Protein AF-A0A2Z7BWB3-F1 (afdb_monomer_lite)

Radius of gyration: 49.32 Å; chains: 1; bounding box: 74×52×159 Å

Secondary structure (DSSP, 8-state):
-----------------------------------------------------------------------HHHHHHHHHHHHHHHHHHHHHHHHHHHHHHHHHHHHHHHHHHHHHHHHHHHHHHHHHHHHHHHHHHHHHHHHHHHHHHHHHHHHHHHHHHHHHHHHT-

Foldseek 3Di:
DDDDDDDDDDDDDPPPPPDDDDDPPDDDDDPDDDDDDDDDDDDDDDDPPPPPPPPPPDDPPPVPCPPPPCDPVVVVVVVVVVVVVVVVVVVVVVVVVVVVVVVVVVVVVVVVVVVVVVVVVVVVVVVVVVVVVVVVVVVVVVVVVVVVVVVVVVVVVVVVVVVVVVVVD

pLDDT: mean 76.64, std 20.64, range [38.31, 98.56]

Structure (mmCIF, N/CA/C/O backbone):
data_AF-A0A2Z7BWB3-F1
#
_entry.id   AF-A0A2Z7BWB3-F1
#
loop_
_atom_site.group_PDB
_atom_site.id
_atom_site.type_symbol
_atom_site.label_atom_id
_atom_site.label_alt_id
_atom_site.label_comp_id
_atom_site.label_asym_id
_atom_site.label_entity_id
_atom_site.label_seq_id
_atom_site.pdbx_PDB_ins_code
_atom_site.Cartn_x
_atom_site.Cartn_y
_atom_site.Cartn_z
_atom_site.occupancy
_atom_site.B_iso_or_equiv
_atom_site.auth_seq_id
_atom_site.auth_comp_id
_atom_site.auth_asym_id
_atom_site.auth_atom_id
_atom_site.pdbx_PDB_model_num
ATOM 1 N N . MET A 1 1 ? 1.137 40.535 29.388 1.00 40.41 1 MET A N 1
ATOM 2 C CA . MET A 1 1 ? 1.664 39.548 28.413 1.00 40.41 1 MET A CA 1
ATOM 3 C C . MET A 1 1 ? 0.641 38.421 28.333 1.00 40.41 1 MET A C 1
ATOM 5 O O . MET A 1 1 ? 0.310 37.892 29.378 1.00 40.41 1 MET A O 1
ATOM 9 N N . LYS A 1 2 ? -0.154 38.379 27.249 1.00 46.06 2 LYS A N 1
ATOM 10 C CA . LYS A 1 2 ? -0.056 37.441 26.097 1.00 46.06 2 LYS A CA 1
ATOM 11 C C . LYS A 1 2 ? -0.409 35.995 26.508 1.00 46.06 2 LYS A C 1
ATOM 13 O O . LYS A 1 2 ? 0.205 35.494 27.429 1.00 46.06 2 LYS A O 1
ATOM 18 N N . THR A 1 3 ? -1.339 35.269 25.888 1.00 43.75 3 THR A N 1
ATOM 19 C CA . THR A 1 3 ? -2.071 35.445 24.617 1.00 43.75 3 THR A CA 1
ATOM 20 C C . THR A 1 3 ? -3.152 34.365 24.516 1.00 43.75 3 THR A C 1
ATOM 22 O O . THR A 1 3 ? -2.848 33.202 24.748 1.00 43.75 3 THR A O 1
ATOM 25 N N . ASN A 1 4 ? -4.340 34.729 24.035 1.00 44.75 4 ASN A N 1
ATOM 26 C CA . ASN A 1 4 ? -5.167 33.857 23.197 1.00 44.75 4 ASN A CA 1
ATOM 27 C C . ASN A 1 4 ? -5.056 34.381 21.762 1.00 44.75 4 ASN A C 1
ATOM 29 O O . ASN A 1 4 ? -5.012 35.599 21.595 1.00 44.75 4 ASN A O 1
ATOM 33 N N . ASN A 1 5 ? -4.976 33.487 20.770 1.00 55.84 5 ASN A N 1
ATOM 34 C CA . ASN A 1 5 ? -5.622 33.611 19.453 1.00 55.84 5 ASN A CA 1
ATOM 35 C C . ASN A 1 5 ? -5.251 32.417 18.560 1.00 55.84 5 ASN A C 1
ATOM 37 O O . ASN A 1 5 ? -4.138 32.303 18.051 1.00 55.84 5 ASN A O 1
ATOM 41 N N . ASN A 1 6 ? -6.245 31.556 18.347 1.00 53.81 6 ASN A N 1
ATOM 42 C CA . ASN A 1 6 ? -6.247 30.473 17.374 1.00 53.81 6 ASN A CA 1
ATOM 43 C C . ASN A 1 6 ? -6.122 31.045 15.955 1.00 53.81 6 ASN A C 1
ATOM 45 O O . ASN A 1 6 ? -6.992 31.804 15.523 1.00 53.81 6 ASN A O 1
ATOM 49 N N . LYS A 1 7 ? -5.103 30.638 15.187 1.00 56.44 7 LYS A N 1
ATOM 50 C CA . LYS A 1 7 ? -5.104 30.840 13.733 1.00 56.44 7 LYS A CA 1
ATOM 51 C C . LYS A 1 7 ? -4.660 29.572 13.014 1.00 56.44 7 LYS A C 1
ATOM 53 O O . LYS A 1 7 ? -3.531 29.113 13.131 1.00 56.44 7 LYS A O 1
ATOM 58 N N . ARG A 1 8 ? -5.637 29.010 12.305 1.00 53.56 8 ARG A N 1
ATOM 59 C CA . ARG A 1 8 ? -5.584 27.826 11.450 1.00 53.56 8 ARG A CA 1
ATOM 60 C C . ARG A 1 8 ? -4.476 27.966 10.401 1.00 53.56 8 ARG A C 1
ATOM 62 O O . ARG A 1 8 ? -4.466 28.941 9.654 1.00 53.56 8 ARG A O 1
ATOM 69 N N . PHE A 1 9 ? -3.607 26.965 10.298 1.00 44.41 9 PHE A N 1
ATOM 70 C CA . PHE A 1 9 ? -2.762 26.768 9.124 1.00 44.41 9 PHE A CA 1
ATOM 71 C C . PHE A 1 9 ? -3.581 26.041 8.055 1.00 44.41 9 PHE A C 1
ATOM 73 O O . PHE A 1 9 ? -3.784 24.835 8.131 1.00 44.41 9 PHE A O 1
ATOM 80 N N . SER A 1 10 ? -4.074 26.772 7.057 1.00 56.38 10 SER A N 1
ATOM 81 C CA . SER A 1 10 ? -4.606 26.175 5.830 1.00 56.38 10 SER A CA 1
ATOM 82 C C . SER A 1 10 ? -3.590 26.369 4.710 1.00 56.38 10 SER A C 1
ATOM 84 O O . SER A 1 10 ? -3.638 27.360 3.984 1.00 56.38 10 SER A O 1
ATOM 86 N N . ARG A 1 11 ? -2.655 25.427 4.572 1.00 57.03 11 ARG A N 1
ATOM 87 C CA . ARG A 1 11 ? -1.799 25.311 3.388 1.00 57.03 11 ARG A CA 1
ATOM 88 C C . ARG A 1 11 ? -2.287 24.111 2.587 1.00 57.03 11 ARG A C 1
ATOM 90 O O . ARG A 1 11 ? -1.860 22.985 2.815 1.00 57.03 11 ARG A O 1
ATOM 97 N N . LYS A 1 12 ? -3.254 24.363 1.704 1.00 56.34 12 LYS A N 1
ATOM 98 C CA . LYS A 1 12 ? -3.737 23.377 0.737 1.00 56.34 12 LYS A CA 1
ATOM 99 C C . LYS A 1 12 ? -2.644 23.171 -0.310 1.00 56.34 12 LYS A C 1
ATOM 101 O O . LYS A 1 12 ? -2.273 24.110 -1.007 1.00 56.34 12 LYS A O 1
ATOM 106 N N . HIS A 1 13 ? -2.104 21.962 -0.380 1.00 52.12 13 HIS A N 1
ATOM 107 C CA . HIS A 1 13 ? -1.379 21.500 -1.553 1.00 52.12 13 HIS A CA 1
ATOM 108 C C . HIS A 1 13 ? -2.401 20.832 -2.469 1.00 52.12 13 HIS A C 1
ATOM 110 O O . HIS A 1 13 ? -2.685 19.649 -2.313 1.00 52.12 13 HIS A O 1
ATOM 116 N N . ASP A 1 14 ? -2.958 21.598 -3.406 1.00 52.88 14 ASP A N 1
ATOM 117 C CA . ASP A 1 14 ? -3.695 21.033 -4.534 1.00 52.88 14 ASP A CA 1
ATOM 118 C C . ASP A 1 14 ? -2.672 20.347 -5.451 1.00 52.88 14 ASP A C 1
ATOM 120 O O . ASP A 1 14 ? -2.118 20.948 -6.374 1.00 52.88 14 ASP A O 1
ATOM 124 N N . ARG A 1 15 ? -2.353 19.081 -5.157 1.00 59.00 15 ARG A N 1
ATOM 125 C CA . ARG A 1 15 ? -1.656 18.212 -6.106 1.00 59.00 15 ARG A CA 1
ATOM 126 C C . ARG A 1 15 ? -2.652 17.887 -7.212 1.00 59.00 15 ARG A C 1
ATOM 128 O O . ARG A 1 15 ? -3.489 17.004 -7.064 1.00 59.00 15 ARG A O 1
ATOM 135 N N . LYS A 1 16 ? -2.577 18.632 -8.312 1.00 63.75 16 LYS A N 1
ATOM 136 C CA . LYS A 1 16 ? -3.206 18.233 -9.569 1.00 63.75 16 LYS A CA 1
ATOM 137 C C . LYS A 1 16 ? -2.512 16.953 -10.033 1.00 63.75 16 LYS A C 1
ATOM 139 O O . LYS A 1 16 ? -1.355 16.994 -10.440 1.00 63.75 16 LYS A O 1
ATOM 144 N N . VAL A 1 17 ? -3.199 15.824 -9.900 1.00 55.97 17 VAL A N 1
ATOM 145 C CA . VAL A 1 17 ? -2.813 14.560 -10.530 1.00 55.97 17 VAL A CA 1
ATOM 146 C C . VAL A 1 17 ? -3.082 14.736 -12.020 1.00 55.97 17 VAL A C 1
ATOM 148 O O . VAL A 1 17 ? -4.235 14.783 -12.441 1.00 55.97 17 VAL A O 1
ATOM 151 N N . LEU A 1 18 ? -2.026 14.920 -12.808 1.00 57.62 18 LEU A N 1
ATOM 152 C CA . LEU A 1 18 ? -2.120 14.795 -14.256 1.00 57.62 18 LEU A CA 1
ATOM 153 C C . LEU A 1 18 ? -2.062 13.300 -14.567 1.00 57.62 18 LEU A C 1
ATOM 155 O O . LEU A 1 18 ? -1.005 12.684 -14.468 1.00 57.62 18 LEU A O 1
ATOM 159 N N . VAL A 1 19 ? -3.218 12.721 -14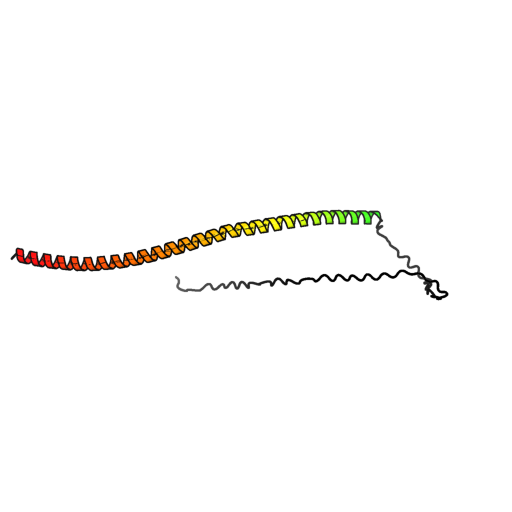.880 1.00 59.12 19 VAL A N 1
ATOM 160 C CA . VAL A 1 19 ? -3.300 11.418 -15.541 1.00 59.12 19 VAL A CA 1
ATOM 161 C C . VAL A 1 19 ? -2.892 11.662 -16.990 1.00 59.12 19 VAL A C 1
ATOM 163 O O . VAL A 1 19 ? -3.601 12.357 -17.715 1.00 59.12 19 VAL A O 1
ATOM 166 N N . ALA A 1 20 ? -1.723 11.174 -17.395 1.00 61.34 20 ALA A N 1
ATOM 167 C CA . ALA A 1 20 ? -1.374 11.105 -18.807 1.00 61.34 20 ALA A CA 1
ATOM 168 C C . ALA A 1 20 ? -2.077 9.871 -19.386 1.00 61.34 20 ALA A C 1
ATOM 170 O O . ALA A 1 20 ? -1.754 8.747 -19.009 1.00 61.34 20 ALA A O 1
ATOM 171 N N . GLU A 1 21 ? -3.074 10.082 -20.244 1.00 61.31 21 GLU A N 1
ATOM 172 C CA . GLU A 1 21 ? -3.644 9.012 -21.062 1.00 61.31 21 GLU A CA 1
ATOM 173 C C . GLU A 1 21 ? -2.574 8.511 -22.042 1.00 61.31 21 GLU A C 1
ATOM 175 O O . GLU A 1 21 ? -2.058 9.260 -22.873 1.00 61.31 21 GLU A O 1
ATOM 180 N N . GLU A 1 22 ? -2.228 7.233 -21.927 1.00 52.69 22 GLU A N 1
ATOM 181 C CA . GLU A 1 22 ? -1.378 6.517 -22.869 1.00 52.69 22 GLU A CA 1
ATOM 182 C C . GLU A 1 22 ? -2.209 6.179 -24.116 1.00 52.69 22 GLU A C 1
ATOM 184 O O . GLU A 1 22 ? -3.127 5.360 -24.078 1.00 52.69 22 GLU A O 1
ATOM 189 N N . SER A 1 23 ? -1.931 6.857 -25.231 1.00 55.66 23 SER A N 1
ATOM 190 C CA . SER A 1 23 ? -2.599 6.595 -26.506 1.00 55.66 23 SER A CA 1
ATOM 191 C C . SER A 1 23 ? -1.948 5.396 -27.195 1.00 55.66 23 SER A C 1
ATOM 193 O O . SER A 1 23 ? -0.854 5.498 -27.749 1.00 55.66 23 SER A O 1
ATOM 195 N N . THR A 1 24 ? -2.640 4.259 -27.204 1.00 55.41 24 THR A N 1
ATOM 196 C CA . THR A 1 24 ? -2.290 3.075 -27.999 1.00 55.41 24 THR A CA 1
ATOM 197 C C . THR A 1 24 ? -2.642 3.304 -29.473 1.00 55.41 24 THR A C 1
ATOM 199 O O . THR A 1 24 ? -3.578 2.733 -30.030 1.00 55.41 24 THR A O 1
ATOM 202 N N . LYS A 1 25 ? -1.890 4.190 -30.136 1.00 65.31 25 LYS A N 1
ATOM 203 C CA . LYS A 1 25 ? -1.964 4.379 -31.589 1.00 65.31 25 LYS A CA 1
ATOM 204 C C . LYS A 1 25 ? -1.257 3.200 -32.266 1.00 65.31 25 LYS A C 1
ATOM 206 O O . LYS A 1 25 ? -0.038 3.202 -32.417 1.00 65.31 25 LYS A O 1
ATOM 211 N N . SER A 1 26 ? -2.026 2.189 -32.660 1.00 57.03 26 SER A N 1
ATOM 212 C CA . SER A 1 26 ? -1.559 1.134 -33.558 1.00 57.03 26 SER A CA 1
ATOM 213 C C . SER A 1 26 ? -1.202 1.740 -34.919 1.00 57.03 26 SER A C 1
ATOM 215 O O . SER A 1 26 ? -2.032 2.364 -35.583 1.00 57.03 26 SER A O 1
ATOM 217 N N . TRP A 1 27 ? 0.056 1.587 -35.324 1.00 60.78 27 TRP A N 1
ATOM 218 C CA . TRP A 1 27 ? 0.492 1.844 -36.691 1.00 60.78 27 TRP A CA 1
ATOM 219 C C . TRP A 1 27 ? 0.176 0.588 -37.498 1.00 60.78 27 TRP A C 1
ATOM 221 O O . TRP A 1 27 ? 0.675 -0.488 -37.185 1.00 60.78 27 TRP A O 1
ATOM 231 N N . ALA A 1 28 ? -0.723 0.707 -38.471 1.00 58.59 28 ALA A N 1
ATOM 232 C CA . ALA A 1 28 ? -0.977 -0.362 -39.422 1.00 58.59 28 ALA A CA 1
ATOM 233 C C . ALA A 1 28 ? 0.162 -0.386 -40.451 1.00 58.59 28 ALA A C 1
ATOM 235 O O . ALA A 1 28 ? 0.415 0.633 -41.098 1.00 58.59 28 ALA A O 1
ATOM 236 N N . ASP A 1 29 ? 0.818 -1.540 -40.593 1.00 49.62 29 ASP A N 1
ATOM 237 C CA . ASP A 1 29 ? 1.657 -1.874 -41.745 1.00 49.62 29 ASP A CA 1
ATOM 238 C C . ASP A 1 29 ? 0.817 -1.748 -43.018 1.00 49.62 29 ASP A C 1
ATOM 240 O O . ASP A 1 29 ? -0.277 -2.307 -43.119 1.00 49.62 29 ASP A O 1
ATOM 244 N N . SER A 1 30 ? 1.314 -0.987 -43.989 1.00 57.84 30 SER A N 1
ATOM 245 C CA . SER A 1 30 ? 0.790 -1.004 -45.353 1.00 57.84 30 SER A CA 1
ATOM 246 C C . SER A 1 30 ? 1.809 -1.701 -46.240 1.00 57.84 30 SER A C 1
ATOM 248 O O . SER A 1 30 ? 2.596 -1.053 -46.927 1.00 57.84 30 SER A O 1
ATOM 250 N N . ASP A 1 31 ? 1.765 -3.031 -46.219 1.00 57.62 31 ASP A N 1
ATOM 251 C CA . ASP A 1 31 ? 2.381 -3.887 -47.227 1.00 57.62 31 ASP A CA 1
ATOM 252 C C . ASP A 1 31 ? 1.659 -3.662 -48.560 1.00 57.62 31 ASP A C 1
ATOM 254 O O . ASP A 1 31 ? 0.546 -4.138 -48.788 1.00 57.62 31 ASP A O 1
ATOM 258 N N . SER A 1 32 ? 2.265 -2.877 -49.448 1.00 58.34 32 SER A N 1
ATOM 259 C CA . SER A 1 32 ? 1.828 -2.788 -50.842 1.00 58.34 32 SER A CA 1
ATOM 260 C C . SER A 1 32 ? 2.705 -3.682 -51.707 1.00 58.34 32 SER A C 1
ATOM 262 O O . SER A 1 32 ? 3.635 -3.225 -52.369 1.00 58.34 32 SER A O 1
ATOM 264 N N . ASP A 1 33 ? 2.362 -4.969 -51.719 1.00 58.06 33 ASP A N 1
ATOM 265 C CA . ASP A 1 33 ? 2.801 -5.918 -52.735 1.00 58.06 33 ASP A CA 1
ATOM 266 C C . ASP A 1 33 ? 2.112 -5.591 -54.065 1.00 58.06 33 ASP A C 1
ATOM 268 O O . ASP A 1 33 ? 0.952 -5.938 -54.294 1.00 58.06 33 ASP A O 1
ATOM 272 N N . THR A 1 34 ? 2.830 -4.953 -54.987 1.00 52.97 34 THR A N 1
ATOM 273 C CA . THR A 1 34 ? 2.440 -4.969 -56.404 1.00 52.97 34 THR A CA 1
ATOM 274 C C . THR A 1 34 ? 3.564 -5.572 -57.230 1.00 52.97 34 THR A C 1
ATOM 276 O O . THR A 1 34 ? 4.402 -4.901 -57.821 1.00 52.97 34 THR A O 1
ATOM 279 N N . SER A 1 35 ? 3.570 -6.903 -57.273 1.00 47.28 35 SER A N 1
ATOM 280 C CA . SER A 1 35 ? 4.216 -7.627 -58.361 1.00 47.28 35 SER A CA 1
ATOM 281 C C . SER A 1 35 ? 3.361 -7.478 -59.617 1.00 47.28 35 SER A C 1
ATOM 283 O O . SER A 1 35 ? 2.197 -7.872 -59.644 1.00 47.28 35 SER A O 1
ATOM 285 N N . SER A 1 36 ? 3.934 -6.938 -60.686 1.00 42.41 36 SER A N 1
ATOM 286 C CA . SER A 1 36 ? 3.431 -7.155 -62.041 1.00 42.41 36 SER A CA 1
ATOM 287 C C . SER A 1 36 ? 4.612 -7.410 -62.960 1.00 42.41 36 SER A C 1
ATOM 289 O O . SER A 1 36 ? 5.335 -6.510 -63.372 1.00 42.41 36 SER A O 1
ATOM 291 N N . SER A 1 37 ? 4.823 -8.692 -63.234 1.00 49.81 37 SER A N 1
ATOM 292 C CA . SER A 1 37 ? 5.699 -9.174 -64.289 1.00 49.81 37 SER A CA 1
ATOM 293 C C . SER A 1 37 ? 5.106 -8.811 -65.649 1.00 49.81 37 SER A C 1
ATOM 295 O O . SER A 1 37 ? 3.927 -9.050 -65.895 1.00 49.81 37 SER A O 1
ATOM 297 N N . SER A 1 38 ? 5.929 -8.330 -66.575 1.00 46.28 38 SER A N 1
ATOM 298 C CA . SER A 1 38 ? 5.679 -8.535 -68.004 1.00 46.28 38 SER A CA 1
ATOM 299 C C . SER A 1 38 ? 7.006 -8.634 -68.748 1.00 46.28 38 SER A C 1
ATOM 301 O O . SER A 1 38 ? 7.708 -7.661 -68.993 1.00 46.28 38 SER A O 1
ATOM 303 N N . SER A 1 39 ? 7.375 -9.868 -69.074 1.00 47.91 39 SER A N 1
ATOM 304 C CA . SER A 1 39 ? 8.308 -10.163 -70.154 1.00 47.91 39 SER A CA 1
ATOM 305 C C . SER A 1 39 ? 7.551 -10.026 -71.476 1.00 47.91 39 SER A C 1
ATOM 307 O O . SER A 1 39 ? 6.475 -10.603 -71.585 1.00 47.91 39 SER A O 1
ATOM 309 N N . SER A 1 40 ? 8.098 -9.329 -72.474 1.00 38.31 40 SER A N 1
ATOM 310 C CA . SER A 1 40 ? 8.248 -9.853 -73.844 1.00 38.31 40 SER A CA 1
ATOM 311 C C . SER A 1 40 ? 8.770 -8.780 -74.804 1.00 38.31 40 SER A C 1
ATOM 313 O O . SER A 1 40 ? 8.322 -7.640 -74.809 1.00 38.31 40 SER A O 1
ATOM 315 N N . SER A 1 41 ? 9.706 -9.219 -75.640 1.00 56.28 41 SER A N 1
ATOM 316 C CA . SER A 1 41 ? 10.253 -8.574 -76.832 1.00 56.28 41 SER A CA 1
ATOM 317 C C . SER A 1 41 ? 9.167 -8.193 -77.847 1.00 56.28 41 SER A C 1
ATOM 319 O O . SER A 1 41 ? 8.226 -8.968 -78.034 1.00 56.28 41 SER A O 1
ATOM 321 N N . SER A 1 42 ? 9.335 -7.062 -78.543 1.00 39.59 42 SER A N 1
ATOM 322 C CA . SER A 1 42 ? 9.030 -6.938 -79.976 1.00 39.59 42 SER A CA 1
ATOM 323 C C . SER A 1 42 ? 9.684 -5.701 -80.596 1.00 39.59 42 SER A C 1
ATOM 325 O O . SER A 1 42 ? 9.625 -4.596 -80.068 1.00 39.59 42 SER A O 1
ATOM 327 N N . ASP A 1 43 ? 10.316 -5.987 -81.725 1.00 59.84 43 ASP A N 1
ATOM 328 C CA . ASP A 1 43 ? 10.853 -5.142 -82.784 1.00 59.84 43 ASP A CA 1
ATOM 329 C C . ASP A 1 43 ? 9.795 -4.143 -83.291 1.00 59.84 43 ASP A C 1
ATOM 331 O O . ASP A 1 43 ? 8.692 -4.560 -83.652 1.00 59.84 43 ASP A O 1
ATOM 335 N N . SER A 1 44 ? 10.081 -2.837 -83.291 1.00 56.03 44 SER A N 1
ATOM 336 C CA . SER A 1 44 ? 9.300 -1.828 -84.025 1.00 56.03 44 SER A CA 1
ATOM 337 C C . SER A 1 44 ? 10.109 -0.548 -84.227 1.00 56.03 44 SER A C 1
ATOM 339 O O . SER A 1 44 ? 10.795 -0.050 -83.338 1.00 56.03 44 SER A O 1
ATOM 341 N N . GLU A 1 45 ? 10.043 -0.080 -85.463 1.00 52.59 45 GLU A N 1
ATOM 342 C CA . GLU A 1 45 ? 10.898 0.898 -86.112 1.00 52.59 45 GLU A CA 1
ATOM 343 C C . GLU A 1 45 ? 10.540 2.346 -85.732 1.00 52.59 45 GLU A C 1
ATOM 345 O O . GLU A 1 45 ? 9.372 2.685 -85.578 1.00 52.59 45 GLU A O 1
ATOM 350 N N . GLN A 1 46 ? 11.570 3.201 -85.685 1.00 57.59 46 GLN A N 1
ATOM 351 C CA . GLN A 1 46 ? 11.513 4.660 -85.872 1.00 57.59 46 GLN A CA 1
ATOM 352 C C . GLN A 1 46 ? 10.523 5.431 -84.982 1.00 57.59 46 GLN A C 1
ATOM 354 O O . GLN A 1 46 ? 9.543 5.997 -85.461 1.00 57.59 46 GLN A O 1
ATOM 359 N N . GLU A 1 47 ? 10.863 5.577 -83.703 1.00 46.38 47 GLU A N 1
ATOM 360 C CA . G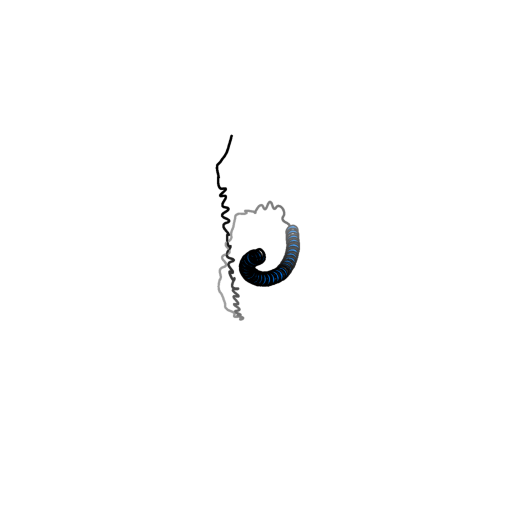LU A 1 47 ? 10.396 6.717 -82.915 1.00 46.38 47 GLU A CA 1
ATOM 361 C C . GLU A 1 47 ? 11.585 7.656 -82.691 1.00 46.38 47 GLU A C 1
ATOM 363 O O . GLU A 1 47 ? 12.491 7.385 -81.902 1.00 46.38 47 GLU A O 1
ATOM 368 N N . GLU A 1 48 ? 11.627 8.732 -83.480 1.00 58.22 48 GLU A N 1
ATOM 369 C CA . GLU A 1 48 ? 12.582 9.836 -83.369 1.00 58.22 48 GLU A CA 1
ATOM 370 C C . GLU A 1 48 ? 12.293 10.612 -82.076 1.00 58.22 48 GLU A C 1
ATOM 372 O O . GLU A 1 48 ? 11.705 11.692 -82.064 1.00 58.22 48 GLU A O 1
ATOM 377 N N . VAL A 1 49 ? 12.685 10.032 -80.941 1.00 50.03 49 VAL A N 1
ATOM 378 C CA . VAL A 1 49 ? 12.793 10.759 -79.679 1.00 50.03 49 VAL A CA 1
ATOM 379 C C . VAL A 1 49 ? 14.004 11.674 -79.784 1.00 50.03 49 VAL A C 1
ATOM 381 O O . VAL A 1 49 ? 15.132 11.309 -79.457 1.00 50.03 49 VAL A O 1
ATOM 384 N N . HIS A 1 50 ? 13.764 12.884 -80.286 1.00 51.75 50 HIS A N 1
ATOM 385 C CA . HIS A 1 50 ? 14.695 13.994 -80.165 1.00 51.75 50 HIS A CA 1
ATOM 386 C C . HIS A 1 50 ? 15.002 14.223 -78.678 1.00 51.75 50 HIS A C 1
ATOM 388 O O . HIS A 1 50 ? 14.283 14.928 -77.969 1.00 51.75 50 HIS A O 1
ATOM 394 N N . CYS A 1 51 ? 16.091 13.623 -78.198 1.00 54.03 51 CYS A N 1
ATOM 395 C CA . CYS A 1 51 ? 16.738 14.033 -76.965 1.00 54.03 51 CYS A CA 1
ATOM 396 C C . CYS A 1 51 ? 17.197 15.475 -77.173 1.00 54.03 51 CYS A C 1
ATOM 398 O O . CYS A 1 51 ? 18.167 15.733 -77.886 1.00 54.03 51 CYS A O 1
ATOM 400 N N . PHE A 1 52 ? 16.471 16.416 -76.581 1.00 50.66 52 PHE A N 1
ATOM 401 C CA . PHE A 1 52 ? 16.874 17.809 -76.496 1.00 50.66 52 PHE A CA 1
ATOM 402 C C . PHE A 1 52 ? 18.094 17.874 -75.568 1.00 50.66 52 PHE A C 1
ATOM 404 O O . PHE A 1 52 ? 17.971 18.128 -74.371 1.00 50.66 52 PHE A O 1
ATOM 411 N N . MET A 1 53 ? 19.281 17.557 -76.093 1.00 56.25 53 MET A N 1
ATOM 412 C CA . MET A 1 53 ? 20.521 17.974 -75.456 1.00 56.25 53 MET A CA 1
ATOM 413 C C . MET A 1 53 ? 20.542 19.493 -75.575 1.00 56.25 53 MET A C 1
ATOM 415 O O . MET A 1 53 ? 20.825 20.045 -76.634 1.00 56.25 53 MET A O 1
ATOM 419 N N . ALA A 1 54 ? 20.115 20.164 -74.507 1.00 56.44 54 ALA A N 1
ATOM 420 C CA . ALA A 1 54 ? 20.380 21.576 -74.347 1.00 56.44 54 ALA A CA 1
ATOM 421 C C . ALA A 1 54 ? 21.897 21.713 -74.207 1.00 56.44 54 ALA A C 1
ATOM 423 O O . ALA A 1 54 ? 22.452 21.392 -73.156 1.00 56.44 54 ALA A O 1
ATOM 424 N N . ASP A 1 55 ? 22.552 22.148 -75.278 1.00 52.50 55 ASP A N 1
ATOM 425 C CA . ASP A 1 55 ? 23.911 22.662 -75.218 1.00 52.50 55 ASP A CA 1
ATOM 426 C C . ASP A 1 55 ? 23.887 23.891 -74.296 1.00 52.50 55 ASP A C 1
ATOM 428 O O . ASP A 1 55 ? 23.555 25.001 -74.709 1.00 52.50 55 ASP A O 1
ATOM 432 N N . GLN A 1 56 ? 24.173 23.687 -73.007 1.00 57.22 56 GLN A N 1
ATOM 433 C CA . GLN A 1 56 ? 24.576 24.770 -72.117 1.00 57.22 56 GLN A CA 1
ATOM 434 C C . GLN A 1 56 ? 26.024 25.116 -72.462 1.00 57.22 56 GLN A C 1
ATOM 436 O O . GLN A 1 56 ? 26.970 24.644 -71.837 1.00 57.22 56 GLN A O 1
ATOM 441 N N . THR A 1 57 ? 26.184 25.892 -73.528 1.00 60.88 57 THR A N 1
ATOM 442 C CA . THR A 1 57 ? 27.368 26.717 -73.742 1.00 60.88 57 THR A CA 1
ATOM 443 C C . THR A 1 57 ? 27.366 27.847 -72.719 1.00 60.88 57 THR A C 1
ATOM 445 O O . THR A 1 57 ? 26.383 28.579 -72.613 1.00 60.88 57 THR A O 1
ATOM 448 N N . ASP A 1 58 ? 28.502 27.971 -72.040 1.00 61.53 58 ASP A N 1
ATOM 449 C CA . ASP A 1 58 ? 29.018 29.193 -71.431 1.00 61.53 58 ASP A CA 1
ATOM 450 C C . ASP A 1 58 ? 28.296 29.672 -70.164 1.00 61.53 58 ASP A C 1
ATOM 45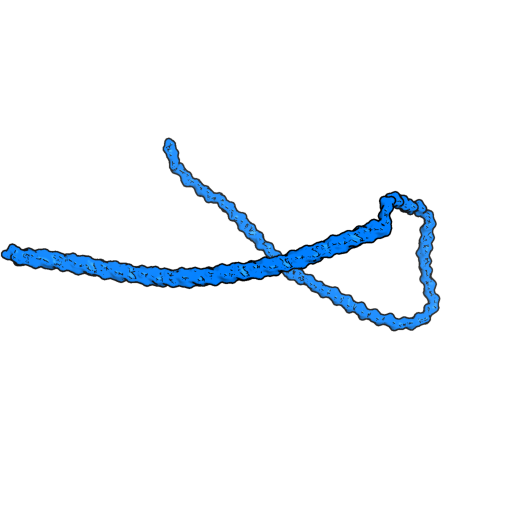2 O O . ASP A 1 58 ? 27.495 30.594 -70.203 1.00 61.53 58 ASP A O 1
ATOM 456 N N . GLU A 1 59 ? 28.638 29.070 -69.024 1.00 52.69 59 GLU A N 1
ATOM 457 C CA . GLU A 1 59 ? 29.345 29.804 -67.966 1.00 52.69 59 GLU A CA 1
ATOM 458 C C . GLU A 1 59 ? 30.180 28.805 -67.154 1.00 52.69 59 GLU A C 1
ATOM 460 O O . GLU A 1 59 ? 29.668 27.935 -66.449 1.00 52.69 59 GLU A O 1
ATOM 465 N N . ASP A 1 60 ? 31.495 28.933 -67.297 1.00 57.84 60 ASP A N 1
ATOM 466 C CA . ASP A 1 60 ? 32.537 28.274 -66.517 1.00 57.84 60 ASP A CA 1
ATOM 467 C C . ASP A 1 60 ? 32.527 28.830 -65.080 1.00 57.84 60 ASP A C 1
ATOM 469 O O . ASP A 1 60 ? 33.490 29.434 -64.610 1.00 57.84 60 ASP A O 1
ATOM 473 N N . GLU A 1 61 ? 31.422 28.645 -64.351 1.00 55.78 61 GLU A N 1
ATOM 474 C CA . GLU A 1 61 ? 31.489 28.585 -62.894 1.00 55.78 61 GLU A CA 1
ATOM 475 C C . GLU A 1 61 ? 32.137 27.241 -62.557 1.00 55.78 61 GLU A C 1
ATOM 477 O O . GLU A 1 61 ? 31.484 26.280 -62.141 1.00 55.78 61 GLU A O 1
ATOM 482 N N . VAL A 1 62 ? 33.462 27.173 -62.758 1.00 59.31 62 VAL A N 1
ATOM 483 C CA . VAL A 1 62 ? 34.312 26.277 -61.982 1.00 59.31 62 VAL A CA 1
ATOM 484 C C . VAL A 1 62 ? 33.898 26.548 -60.552 1.00 59.31 62 VAL A C 1
ATOM 486 O O . VAL A 1 62 ? 34.207 27.603 -59.998 1.00 59.31 62 VAL A O 1
ATOM 489 N N . PHE A 1 63 ? 33.126 25.631 -59.977 1.00 54.00 63 PHE A N 1
ATOM 490 C CA . PHE A 1 63 ? 32.942 25.597 -58.548 1.00 54.00 63 PHE A CA 1
ATOM 491 C C . PHE A 1 63 ? 34.367 25.521 -58.007 1.00 54.00 63 PHE A C 1
ATOM 493 O O . PHE A 1 63 ? 35.001 24.464 -58.060 1.00 54.00 63 PHE A O 1
ATOM 500 N N . ASP A 1 64 ? 34.901 26.663 -57.562 1.00 53.97 64 ASP A N 1
ATOM 501 C CA . ASP A 1 64 ? 36.094 26.731 -56.737 1.00 53.97 64 ASP A CA 1
ATOM 502 C C . ASP A 1 64 ? 35.666 26.184 -55.385 1.00 53.97 64 ASP A C 1
ATOM 504 O O . ASP A 1 64 ? 35.435 26.873 -54.393 1.00 53.97 64 ASP A O 1
ATOM 508 N N . PHE A 1 65 ? 35.475 24.875 -55.414 1.00 51.06 65 PHE A N 1
ATOM 509 C CA . PHE A 1 65 ? 35.802 23.950 -54.381 1.00 51.06 65 PHE A CA 1
ATOM 510 C C . PHE A 1 65 ? 37.220 24.295 -53.916 1.00 51.06 65 PHE A C 1
ATOM 512 O O . PHE A 1 65 ? 38.180 23.563 -54.160 1.00 51.06 65 PHE A O 1
ATOM 519 N N . SER A 1 66 ? 37.336 25.370 -53.135 1.00 60.12 66 SER A N 1
ATOM 520 C CA . SER A 1 66 ? 38.252 25.440 -52.008 1.00 60.12 66 SER A CA 1
ATOM 521 C C . SER A 1 66 ? 37.800 24.341 -51.042 1.00 60.12 66 SER A C 1
ATOM 523 O O . SER A 1 66 ? 37.253 24.564 -49.963 1.00 60.12 66 SER A O 1
ATOM 525 N N . ASN A 1 67 ? 37.955 23.108 -51.524 1.00 58.66 67 ASN A N 1
ATOM 526 C CA . ASN A 1 67 ? 37.694 21.871 -50.853 1.00 58.66 67 ASN A CA 1
ATOM 527 C C . ASN A 1 67 ? 38.665 21.896 -49.694 1.00 58.66 67 ASN A C 1
ATOM 529 O O . ASN A 1 67 ? 39.869 21.719 -49.875 1.00 58.66 67 ASN A O 1
ATOM 533 N N . VAL A 1 68 ? 38.142 22.066 -48.483 1.00 62.88 68 VAL A N 1
ATOM 534 C CA . VAL A 1 68 ? 38.732 21.279 -47.412 1.00 62.88 68 VAL A CA 1
ATOM 535 C C . VAL A 1 68 ? 38.628 19.841 -47.925 1.00 62.88 68 VAL A C 1
ATOM 537 O O . VAL A 1 68 ? 37.537 19.369 -48.244 1.00 62.88 68 VAL A O 1
ATOM 540 N N . GLU A 1 69 ? 39.779 19.2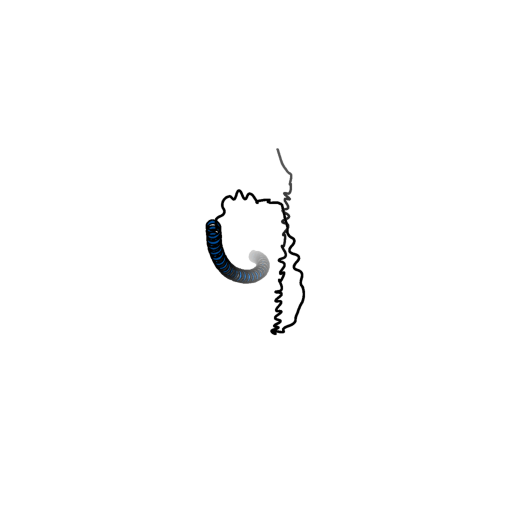64 -48.245 1.00 66.62 69 GLU A N 1
ATOM 541 C CA . GLU A 1 69 ? 39.925 18.087 -49.093 1.00 66.62 69 GLU A CA 1
ATOM 542 C C . GLU A 1 69 ? 39.269 16.888 -48.405 1.00 66.62 69 GLU A C 1
ATOM 544 O O . GLU A 1 69 ? 39.901 16.190 -47.624 1.00 66.62 69 GLU A O 1
ATOM 549 N N . PHE A 1 70 ? 37.966 16.694 -48.624 1.00 70.06 70 PHE A N 1
ATOM 550 C CA . PHE A 1 70 ? 37.254 15.530 -48.124 1.00 70.06 70 PHE A CA 1
ATOM 551 C C . PHE A 1 70 ? 37.638 14.354 -49.004 1.00 70.06 70 PHE A C 1
ATOM 553 O O . PHE A 1 70 ? 37.148 14.186 -50.127 1.00 70.06 70 PHE A O 1
ATOM 560 N N . THR A 1 71 ? 38.581 13.568 -48.511 1.00 86.62 71 THR A N 1
ATOM 561 C CA . THR A 1 71 ? 39.081 12.417 -49.236 1.00 86.62 71 THR A CA 1
ATOM 562 C C . THR A 1 71 ? 38.086 11.267 -49.135 1.00 86.62 71 THR A C 1
ATOM 564 O O . THR A 1 71 ? 37.273 11.155 -48.213 1.00 86.62 71 THR A O 1
ATOM 567 N N . ARG A 1 72 ? 38.170 10.338 -50.089 1.00 88.31 72 ARG A N 1
ATOM 568 C CA . ARG A 1 72 ? 37.464 9.056 -49.991 1.00 88.31 72 ARG A CA 1
ATOM 569 C C . ARG A 1 72 ? 37.786 8.333 -48.674 1.00 88.31 72 ARG A C 1
ATOM 571 O O . ARG A 1 72 ? 36.924 7.633 -48.147 1.00 88.31 72 ARG A O 1
ATOM 578 N N . ASP A 1 73 ? 38.998 8.505 -48.158 1.00 91.62 73 ASP A N 1
ATOM 579 C CA . ASP A 1 73 ? 39.436 7.889 -46.910 1.00 91.62 73 ASP A CA 1
ATOM 580 C C . ASP A 1 73 ? 38.724 8.507 -45.699 1.00 91.62 73 ASP A C 1
ATOM 582 O O . ASP A 1 73 ? 38.274 7.764 -44.826 1.00 91.62 73 ASP A O 1
ATOM 586 N N . ASP A 1 74 ? 38.492 9.824 -45.697 1.00 92.12 74 ASP A N 1
ATOM 587 C CA . ASP A 1 74 ? 37.708 10.505 -44.656 1.00 92.12 74 ASP A CA 1
ATOM 588 C C . ASP A 1 74 ? 36.273 9.968 -44.583 1.00 92.12 74 ASP A C 1
ATOM 590 O O . ASP A 1 74 ? 35.746 9.716 -43.496 1.00 92.12 74 ASP A O 1
ATOM 594 N N . LEU A 1 75 ? 35.653 9.702 -45.738 1.00 91.88 75 LEU A N 1
ATOM 595 C CA . LEU A 1 75 ? 34.326 9.085 -45.799 1.00 91.88 75 LEU A CA 1
ATOM 596 C C . LEU A 1 75 ? 34.320 7.667 -45.220 1.00 91.88 75 LEU A C 1
ATOM 598 O O . LEU A 1 75 ? 33.410 7.300 -44.474 1.00 91.88 75 LEU A O 1
ATOM 602 N N . VAL A 1 76 ? 35.323 6.859 -45.569 1.00 93.75 76 VAL A N 1
ATOM 603 C CA . VAL A 1 76 ? 35.443 5.478 -45.083 1.00 93.75 76 VAL A CA 1
ATOM 604 C C . VAL A 1 76 ? 35.651 5.455 -43.569 1.00 93.75 76 VAL A C 1
ATOM 606 O O . VAL A 1 76 ? 35.035 4.631 -42.890 1.00 93.75 76 VAL A O 1
ATOM 609 N N . ILE A 1 77 ? 36.462 6.369 -43.031 1.00 95.88 77 ILE A N 1
ATOM 610 C CA . ILE A 1 77 ? 36.684 6.516 -41.588 1.00 95.88 77 ILE A CA 1
ATOM 611 C C . ILE A 1 77 ? 35.377 6.906 -40.891 1.00 95.88 77 ILE A C 1
ATOM 613 O O . ILE A 1 77 ? 34.954 6.206 -39.969 1.00 95.88 77 ILE A O 1
ATOM 617 N N . ALA A 1 78 ? 34.689 7.944 -41.377 1.00 96.00 78 ALA A N 1
ATOM 618 C CA . ALA A 1 78 ? 33.427 8.404 -40.800 1.00 96.00 78 ALA A CA 1
ATOM 619 C C . ALA A 1 78 ? 32.353 7.302 -40.793 1.00 96.00 78 ALA A C 1
ATOM 621 O O . ALA A 1 78 ? 31.658 7.104 -39.793 1.00 96.00 78 ALA A O 1
ATOM 622 N N . LEU A 1 79 ? 32.243 6.537 -41.883 1.00 97.44 79 LEU A N 1
ATOM 623 C CA . LEU A 1 79 ? 31.308 5.418 -41.969 1.00 97.44 79 LEU A CA 1
ATOM 624 C C . LEU A 1 79 ? 31.682 4.290 -40.999 1.00 97.44 79 LEU A C 1
ATOM 626 O O . LEU A 1 79 ? 30.813 3.726 -40.334 1.00 97.44 79 LEU A O 1
ATOM 630 N N . ASN A 1 80 ? 32.970 3.961 -40.891 1.00 97.88 80 ASN A N 1
ATOM 631 C CA . ASN A 1 80 ? 33.447 2.935 -39.970 1.00 97.88 80 ASN A CA 1
ATOM 632 C C . ASN A 1 80 ? 33.161 3.309 -38.509 1.00 97.88 80 ASN A C 1
ATOM 634 O O . ASN A 1 80 ? 32.701 2.466 -37.735 1.00 97.88 80 ASN A O 1
ATOM 638 N N . ASP A 1 81 ? 33.380 4.572 -38.148 1.00 98.12 81 ASP A N 1
ATOM 639 C CA . ASP A 1 81 ? 33.097 5.078 -36.809 1.00 98.12 81 ASP A CA 1
ATOM 640 C C . ASP A 1 81 ? 31.597 5.088 -36.515 1.00 98.12 81 ASP A C 1
ATOM 642 O O . ASP A 1 81 ? 31.185 4.611 -35.458 1.00 98.12 81 ASP A O 1
ATOM 646 N N . MET A 1 82 ? 30.757 5.471 -37.479 1.00 97.38 82 MET A N 1
ATOM 647 C CA . MET A 1 82 ? 29.302 5.366 -37.342 1.00 97.38 82 MET A CA 1
ATOM 648 C C . MET A 1 82 ? 28.845 3.919 -37.098 1.00 97.38 82 MET A C 1
ATOM 650 O O . MET A 1 82 ? 28.014 3.669 -36.225 1.00 97.38 82 MET A O 1
ATOM 654 N N . VAL A 1 83 ? 29.428 2.942 -37.803 1.00 98.25 83 VAL A N 1
ATOM 655 C CA . VAL A 1 83 ? 29.144 1.512 -37.585 1.00 98.25 83 VAL A CA 1
ATOM 656 C C . VAL A 1 83 ? 29.584 1.055 -36.189 1.00 98.25 83 VAL A C 1
ATOM 658 O O . VAL A 1 83 ? 28.891 0.252 -35.557 1.00 98.25 83 VAL A O 1
ATOM 661 N N . LYS A 1 84 ? 30.723 1.544 -35.679 1.00 98.31 84 LYS A N 1
ATOM 662 C CA . LYS A 1 84 ? 31.168 1.241 -34.307 1.00 98.31 84 LYS A CA 1
ATOM 663 C C . LYS A 1 84 ? 30.205 1.811 -33.273 1.00 98.31 84 LYS A C 1
ATOM 665 O O . LYS A 1 84 ? 29.829 1.083 -32.356 1.00 98.31 84 LYS A O 1
ATOM 670 N N . GLU A 1 85 ? 29.804 3.069 -33.422 1.00 98.19 85 GLU A N 1
ATOM 671 C CA . GLU A 1 85 ? 28.877 3.718 -32.492 1.00 98.19 85 GLU A CA 1
ATOM 672 C C . GLU A 1 85 ? 27.496 3.062 -32.531 1.00 98.19 85 GLU A C 1
ATOM 674 O O . GLU A 1 85 ? 26.937 2.760 -31.478 1.00 98.19 85 GLU A O 1
ATOM 679 N N . TYR A 1 86 ? 26.992 2.703 -33.715 1.00 98.38 86 TYR A N 1
ATOM 680 C CA . TYR A 1 86 ? 25.753 1.934 -33.836 1.00 98.38 86 TYR A CA 1
ATOM 681 C C . TYR A 1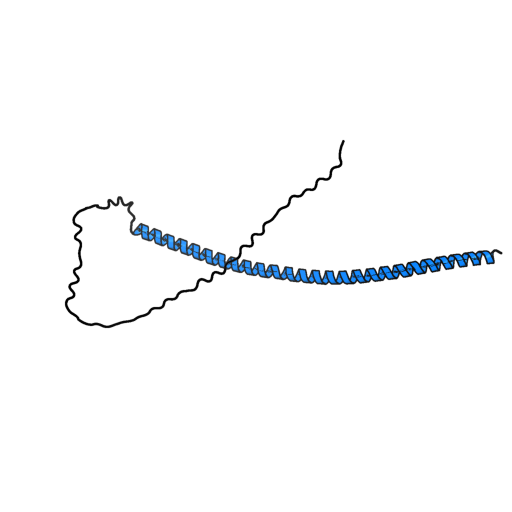 86 ? 25.844 0.580 -33.119 1.00 98.38 86 TYR A C 1
ATOM 683 O O . TYR A 1 86 ? 24.923 0.195 -32.402 1.00 98.38 86 TYR A O 1
ATOM 691 N N . ARG A 1 87 ? 26.972 -0.133 -33.247 1.00 98.25 87 ARG A N 1
ATOM 692 C CA . ARG A 1 87 ? 27.182 -1.405 -32.538 1.00 98.25 87 ARG A CA 1
ATOM 693 C C . ARG A 1 87 ? 27.166 -1.219 -31.018 1.00 98.25 87 ARG A C 1
ATOM 695 O O . ARG A 1 87 ? 26.559 -2.030 -30.322 1.00 98.25 87 ARG A O 1
ATOM 702 N N . LYS A 1 88 ? 27.805 -0.163 -30.504 1.00 98.38 88 LYS A N 1
ATOM 703 C CA . LYS A 1 88 ? 27.768 0.173 -29.070 1.00 98.38 88 LYS A CA 1
ATOM 704 C C . LYS A 1 88 ? 26.346 0.494 -28.613 1.00 98.38 88 LYS A C 1
ATOM 706 O O . LYS A 1 88 ? 25.905 -0.033 -27.596 1.00 98.38 88 LYS A O 1
ATOM 711 N N . LEU A 1 89 ? 25.621 1.304 -29.385 1.00 98.12 89 LEU A N 1
ATOM 712 C CA . LEU A 1 89 ? 24.238 1.672 -29.091 1.00 98.12 89 LEU A CA 1
ATOM 713 C C . LEU A 1 89 ? 23.318 0.445 -29.081 1.00 98.12 89 LEU A C 1
ATOM 715 O O . LEU A 1 89 ? 22.535 0.276 -28.154 1.00 98.12 89 LEU A O 1
ATOM 719 N N . SER A 1 90 ? 23.456 -0.441 -30.069 1.00 98.31 90 SER A N 1
ATOM 720 C CA . SER A 1 90 ? 22.697 -1.691 -30.145 1.00 98.31 90 SER A CA 1
ATOM 721 C C . SER A 1 90 ? 22.963 -2.599 -28.944 1.00 98.31 90 SER A C 1
ATOM 723 O O . SER A 1 90 ? 22.021 -3.177 -28.411 1.00 98.31 90 SER A O 1
ATOM 725 N N . HIS A 1 91 ? 24.214 -2.696 -28.483 1.00 98.56 91 HIS A N 1
ATOM 726 C CA . HIS A 1 91 ? 24.534 -3.457 -27.276 1.00 98.56 91 HIS A CA 1
ATOM 727 C C . HIS A 1 91 ? 23.901 -2.833 -26.026 1.00 98.56 91 HIS A C 1
ATOM 729 O O . HIS A 1 91 ? 23.273 -3.536 -25.240 1.00 98.56 91 HIS A O 1
ATOM 735 N N . SER A 1 92 ? 24.031 -1.514 -25.855 1.00 98.00 92 SER A N 1
ATOM 736 C CA . SER A 1 92 ? 23.426 -0.796 -24.726 1.00 98.00 92 SER A CA 1
ATOM 737 C C . SER A 1 92 ? 21.900 -0.926 -24.708 1.00 98.00 92 SER A C 1
ATOM 739 O O . SER A 1 92 ? 21.309 -1.035 -23.638 1.00 98.00 92 SER A O 1
ATOM 741 N N . PHE A 1 93 ? 21.258 -0.969 -25.877 1.00 98.06 93 PHE A N 1
ATOM 742 C CA . PHE A 1 93 ? 19.821 -1.202 -25.982 1.00 98.06 93 PHE A CA 1
ATOM 743 C C . PHE A 1 93 ? 19.414 -2.599 -25.493 1.00 98.06 93 PHE A C 1
ATOM 745 O O . PHE A 1 93 ? 18.461 -2.714 -24.724 1.00 98.06 93 PHE A O 1
ATOM 752 N N . GLU A 1 94 ? 20.130 -3.653 -25.898 1.00 97.94 94 GLU A N 1
ATOM 753 C CA . GLU A 1 94 ? 19.843 -5.012 -25.414 1.00 97.94 94 GLU A CA 1
ATOM 754 C C . GLU A 1 94 ? 20.110 -5.155 -23.908 1.00 97.94 94 GLU A C 1
ATOM 756 O O . GLU A 1 94 ? 19.333 -5.802 -23.207 1.00 97.94 94 GLU A O 1
ATOM 761 N N . GLU A 1 95 ? 21.142 -4.492 -23.382 1.00 97.81 95 GLU A N 1
ATOM 762 C CA . GLU A 1 95 ? 21.402 -4.421 -21.940 1.00 97.81 95 GLU A CA 1
ATOM 763 C C . GLU A 1 95 ? 20.256 -3.725 -21.191 1.00 97.81 95 GLU A C 1
ATOM 765 O O . GLU A 1 95 ? 19.704 -4.290 -20.247 1.00 97.81 95 GLU A O 1
ATOM 770 N N . ALA A 1 96 ? 19.815 -2.555 -21.667 1.00 97.25 96 ALA A N 1
ATOM 771 C CA . ALA A 1 96 ? 18.688 -1.828 -21.082 1.00 97.25 96 ALA A CA 1
ATOM 772 C C . ALA A 1 96 ? 17.381 -2.635 -21.144 1.00 97.25 96 ALA A C 1
ATOM 774 O O . ALA A 1 96 ? 16.564 -2.592 -20.223 1.00 97.25 96 ALA A O 1
ATOM 775 N N . LYS A 1 97 ? 17.171 -3.404 -22.217 1.00 96.81 97 LYS A N 1
ATOM 776 C CA . LYS A 1 97 ? 16.024 -4.306 -22.360 1.00 96.81 97 LYS A CA 1
ATOM 777 C C . LYS A 1 97 ? 16.084 -5.459 -21.356 1.00 96.81 97 LYS A C 1
ATOM 779 O O . LYS A 1 97 ? 15.061 -5.775 -20.747 1.00 96.81 97 LYS A O 1
ATOM 784 N N . ALA A 1 98 ? 17.259 -6.059 -21.162 1.00 95.31 98 ALA A N 1
ATOM 785 C CA . ALA A 1 98 ? 17.467 -7.108 -20.167 1.00 95.31 98 ALA A CA 1
ATOM 786 C C . ALA A 1 98 ? 17.248 -6.583 -18.737 1.00 95.31 98 ALA A C 1
ATOM 788 O O . ALA A 1 98 ? 16.547 -7.219 -17.948 1.00 95.31 98 ALA A O 1
ATOM 789 N N . GLU A 1 99 ? 17.766 -5.395 -18.421 1.00 95.56 99 GLU A N 1
ATOM 790 C CA . GLU A 1 99 ? 17.540 -4.731 -17.134 1.00 95.56 99 GLU A CA 1
ATOM 791 C C . GLU A 1 99 ? 16.053 -4.416 -16.916 1.00 95.56 99 GLU A C 1
ATOM 793 O O . GLU A 1 99 ? 15.507 -4.718 -15.856 1.00 95.56 99 GLU A O 1
ATOM 798 N N . ASN A 1 100 ? 15.356 -3.893 -17.931 1.00 92.81 100 ASN A N 1
ATOM 799 C CA . ASN A 1 100 ? 13.920 -3.613 -17.850 1.00 92.81 100 ASN A CA 1
ATOM 800 C C . ASN A 1 100 ? 13.108 -4.880 -17.544 1.00 92.81 100 ASN A C 1
ATOM 802 O O . ASN A 1 100 ? 12.238 -4.867 -16.672 1.00 92.81 100 ASN A O 1
ATOM 806 N N . MET A 1 101 ? 13.429 -5.993 -18.211 1.00 91.19 101 MET A N 1
ATOM 807 C CA . MET A 1 101 ? 12.819 -7.288 -17.911 1.00 91.19 101 MET A CA 1
ATOM 808 C C . MET A 1 101 ? 13.096 -7.732 -16.471 1.00 91.19 101 MET A C 1
ATOM 810 O O . MET A 1 101 ? 12.165 -8.160 -15.792 1.00 91.19 101 MET A O 1
ATOM 814 N N . SER A 1 102 ? 14.337 -7.585 -15.995 1.00 89.81 102 SER A N 1
ATOM 815 C CA . SER A 1 102 ? 14.730 -7.925 -14.621 1.00 89.81 102 SER A CA 1
ATOM 816 C C . SER A 1 102 ? 13.996 -7.084 -13.573 1.00 89.81 102 SER A C 1
ATOM 818 O O . SER A 1 102 ? 13.588 -7.606 -12.536 1.00 89.81 102 SER A O 1
ATOM 820 N N . LEU A 1 103 ? 13.821 -5.784 -13.823 1.00 87.19 103 LEU A N 1
ATOM 821 C CA . LEU A 1 103 ? 13.067 -4.889 -12.944 1.00 87.19 103 LEU A CA 1
ATOM 822 C C . LEU A 1 103 ? 11.575 -5.224 -12.947 1.00 87.19 103 LEU A C 1
ATOM 824 O O . LEU A 1 103 ? 10.909 -5.140 -11.920 1.00 87.19 103 LEU A O 1
ATOM 828 N N . LYS A 1 104 ? 11.035 -5.628 -14.099 1.00 86.50 104 LYS A N 1
ATOM 829 C CA . LYS A 1 104 ? 9.638 -6.048 -14.203 1.00 86.50 104 LYS A CA 1
ATOM 830 C C . LYS A 1 104 ? 9.381 -7.339 -13.425 1.00 86.50 104 LYS A C 1
ATOM 832 O O . LYS A 1 104 ? 8.350 -7.430 -12.763 1.00 86.50 104 LYS A O 1
ATOM 837 N N . SER A 1 105 ? 10.305 -8.303 -13.467 1.00 79.38 105 SER A N 1
ATOM 838 C CA . SER A 1 105 ? 10.209 -9.510 -12.638 1.00 79.38 105 SER A CA 1
ATOM 839 C C . SER A 1 105 ? 10.356 -9.199 -11.150 1.00 79.38 105 SER A C 1
ATOM 841 O O . SER A 1 105 ? 9.524 -9.654 -10.375 1.00 79.38 105 SER A O 1
ATOM 843 N N . SER A 1 106 ? 11.318 -8.359 -10.748 1.00 73.75 106 SER A N 1
ATOM 844 C CA . SER A 1 106 ? 11.488 -8.012 -9.329 1.00 73.75 106 SER A CA 1
ATOM 845 C C . SER A 1 106 ? 10.329 -7.177 -8.778 1.00 73.75 106 SER A C 1
ATOM 847 O O . SER A 1 106 ? 9.936 -7.350 -7.628 1.00 73.75 106 SER A O 1
ATOM 849 N N . SER A 1 107 ? 9.727 -6.308 -9.596 1.00 70.06 107 SER A N 1
ATOM 850 C CA . SER A 1 107 ? 8.526 -5.556 -9.223 1.00 70.06 107 SER A CA 1
ATOM 851 C C . SER A 1 107 ? 7.303 -6.458 -9.071 1.00 70.06 107 SER A C 1
ATOM 853 O O . SER A 1 107 ? 6.476 -6.200 -8.198 1.00 70.06 107 SER A O 1
ATOM 855 N N . ALA A 1 108 ? 7.163 -7.480 -9.920 1.00 62.31 108 ALA A N 1
ATOM 856 C CA . ALA A 1 108 ? 6.065 -8.433 -9.820 1.00 62.31 108 ALA A CA 1
ATOM 857 C C . ALA A 1 108 ? 6.215 -9.329 -8.580 1.00 62.31 108 ALA A C 1
ATOM 859 O O . ALA A 1 108 ? 5.240 -9.519 -7.857 1.00 62.31 108 ALA A O 1
ATOM 860 N N . GLU A 1 109 ? 7.431 -9.806 -8.297 1.00 60.50 109 GLU A N 1
ATOM 861 C CA . GLU A 1 109 ? 7.739 -10.608 -7.105 1.00 60.50 109 GLU A CA 1
ATOM 862 C C . GLU A 1 109 ? 7.556 -9.803 -5.810 1.00 60.50 109 GLU A C 1
ATOM 864 O O . GLU A 1 109 ? 6.828 -10.247 -4.928 1.00 60.50 109 GLU A O 1
ATOM 869 N N . SER A 1 110 ? 8.092 -8.577 -5.727 1.00 58.06 110 SER A N 1
ATOM 870 C CA . SER A 1 110 ? 7.941 -7.717 -4.537 1.00 58.06 110 SER A CA 1
ATOM 871 C C . SER A 1 110 ? 6.476 -7.411 -4.208 1.00 58.06 110 SER A C 1
ATOM 873 O O . SER A 1 110 ? 6.107 -7.370 -3.041 1.00 58.06 110 SER A O 1
ATOM 875 N N . SER A 1 111 ? 5.626 -7.227 -5.226 1.00 58.66 111 SER A N 1
ATOM 876 C CA . SER A 1 111 ? 4.201 -6.938 -5.015 1.00 58.66 111 SER A CA 1
ATOM 877 C C . SER A 1 111 ? 3.383 -8.146 -4.545 1.00 58.66 111 SER A C 1
ATOM 879 O O . SER A 1 111 ? 2.286 -7.971 -4.017 1.00 58.66 111 SER A O 1
ATOM 881 N N . SER A 1 112 ? 3.890 -9.365 -4.763 1.00 61.94 112 SER A N 1
ATOM 882 C CA . SER A 1 112 ? 3.195 -10.603 -4.400 1.00 61.94 112 SER A CA 1
ATOM 883 C C . SER A 1 112 ? 3.271 -10.857 -2.896 1.00 61.94 112 SER A C 1
ATOM 885 O O . SER A 1 112 ? 2.246 -11.140 -2.277 1.00 61.94 112 SER A O 1
ATOM 887 N N . ASP A 1 113 ? 4.458 -10.698 -2.309 1.00 61.00 113 ASP A N 1
ATOM 888 C CA . ASP A 1 113 ? 4.690 -10.940 -0.880 1.00 61.00 113 ASP A CA 1
ATOM 889 C C . ASP A 1 113 ? 3.914 -9.931 -0.007 1.00 61.00 113 ASP A C 1
ATOM 891 O O . ASP A 1 113 ? 3.295 -10.284 0.995 1.00 61.00 113 ASP A O 1
ATOM 895 N N . GLU A 1 114 ? 3.848 -8.671 -0.443 1.00 68.94 114 GLU A N 1
ATOM 896 C CA . GLU A 1 114 ? 3.124 -7.596 0.251 1.00 68.94 114 GLU A CA 1
ATOM 897 C C . GLU A 1 114 ? 1.595 -7.787 0.227 1.00 68.94 114 GLU A C 1
ATOM 899 O O . GLU A 1 114 ? 0.889 -7.354 1.144 1.00 68.94 114 GLU A O 1
ATOM 904 N N . LEU A 1 115 ? 1.065 -8.427 -0.823 1.00 72.75 115 LEU A N 1
ATOM 905 C CA . LEU A 1 115 ? -0.362 -8.726 -0.947 1.00 72.75 115 LEU A CA 1
ATOM 906 C C . LEU A 1 115 ? -0.780 -9.843 0.022 1.00 72.75 115 LEU A C 1
ATOM 908 O O . LEU A 1 115 ? -1.826 -9.732 0.665 1.00 72.75 115 LEU A O 1
ATOM 912 N N . GLU A 1 116 ? 0.040 -10.890 0.150 1.00 75.06 116 GLU A N 1
ATOM 913 C CA . GLU A 1 116 ? -0.203 -12.004 1.074 1.00 75.06 116 GLU A CA 1
ATOM 914 C C . GLU A 1 116 ? -0.173 -11.527 2.534 1.00 75.06 116 GLU A C 1
ATOM 916 O O . GLU A 1 116 ? -1.092 -11.823 3.303 1.00 75.06 116 GLU A O 1
ATOM 921 N N . ASP A 1 117 ? 0.797 -10.680 2.889 1.00 83.31 117 ASP A N 1
ATOM 922 C CA . ASP A 1 117 ? 0.873 -10.047 4.209 1.00 83.31 117 ASP A CA 1
ATOM 923 C C . ASP A 1 117 ? -0.372 -9.199 4.522 1.00 83.31 117 ASP A C 1
ATOM 925 O O . ASP A 1 117 ? -0.900 -9.227 5.641 1.00 83.31 117 ASP A O 1
ATOM 929 N N . ALA A 1 118 ? -0.887 -8.458 3.536 1.00 89.56 118 ALA A N 1
ATOM 930 C CA . ALA A 1 118 ? -2.091 -7.650 3.709 1.00 89.56 118 ALA A CA 1
ATOM 931 C C . ALA A 1 118 ? -3.336 -8.512 3.981 1.00 89.56 118 ALA A C 1
ATOM 933 O O . ALA A 1 118 ? -4.156 -8.162 4.841 1.00 89.56 118 ALA A O 1
ATOM 934 N N . ASP A 1 119 ? -3.475 -9.643 3.288 1.00 89.00 119 ASP A N 1
ATOM 935 C CA . ASP A 1 119 ? -4.569 -10.585 3.521 1.00 89.00 119 ASP A CA 1
ATOM 936 C C . ASP A 1 119 ? -4.445 -11.266 4.892 1.00 89.00 119 ASP A C 1
ATOM 938 O O . ASP A 1 119 ? -5.438 -11.336 5.627 1.00 89.00 119 ASP A O 1
ATOM 942 N N . ILE A 1 120 ? -3.235 -11.666 5.306 1.00 94.56 120 ILE A N 1
ATOM 943 C CA . ILE A 1 120 ? -2.974 -12.209 6.649 1.00 94.56 120 ILE A CA 1
ATOM 944 C C . ILE A 1 120 ? -3.412 -11.202 7.719 1.00 94.56 120 ILE A C 1
ATOM 946 O O . ILE A 1 120 ? -4.254 -11.528 8.563 1.00 94.56 120 ILE A O 1
ATOM 950 N N . LEU A 1 121 ? -2.940 -9.954 7.643 1.00 95.25 121 LEU A N 1
ATOM 951 C CA . LEU A 1 121 ? -3.301 -8.903 8.601 1.00 95.25 121 LEU A CA 1
ATOM 952 C C . LEU A 1 121 ? -4.813 -8.649 8.644 1.00 95.25 121 LEU A C 1
ATOM 954 O O . LEU A 1 121 ? -5.388 -8.445 9.716 1.00 95.25 121 LEU A O 1
ATOM 958 N N . LYS A 1 122 ? -5.489 -8.692 7.494 1.00 96.56 122 LYS A N 1
ATOM 959 C CA . LYS A 1 122 ? -6.944 -8.517 7.407 1.00 96.56 122 LYS A CA 1
ATOM 960 C C . LYS A 1 122 ? -7.707 -9.647 8.102 1.00 96.56 122 LYS A C 1
ATOM 962 O O . LYS A 1 122 ? -8.720 -9.386 8.766 1.00 96.56 122 LYS A O 1
ATOM 967 N N . THR A 1 123 ? -7.240 -10.891 7.973 1.00 96.19 123 THR A N 1
ATOM 968 C CA . THR A 1 123 ? -7.847 -12.034 8.673 1.00 96.19 123 THR A CA 1
ATOM 969 C C . THR A 1 123 ? -7.646 -11.942 10.185 1.00 96.19 123 THR A C 1
ATOM 971 O O . THR A 1 123 ? -8.603 -12.126 10.942 1.00 96.19 123 THR A O 1
ATOM 974 N N . GLU A 1 124 ? -6.447 -11.576 10.636 1.00 97.44 124 GLU A N 1
ATOM 975 C CA . GLU A 1 124 ? -6.130 -11.427 12.056 1.00 97.44 124 GLU A CA 1
ATOM 976 C C . GLU A 1 124 ? -6.921 -10.280 12.703 1.00 97.44 124 GLU A C 1
ATOM 978 O O . GLU A 1 124 ? -7.493 -10.451 13.782 1.00 97.44 124 GLU A O 1
ATOM 983 N N . LEU A 1 125 ? -7.074 -9.152 12.000 1.00 97.81 125 LEU A N 1
ATOM 984 C CA . LEU A 1 125 ? -7.916 -8.037 12.440 1.00 97.81 125 LEU A CA 1
ATOM 985 C C . LEU A 1 125 ? -9.380 -8.472 12.596 1.00 97.81 125 LEU A C 1
ATOM 987 O O . LEU A 1 125 ? -10.006 -8.175 13.614 1.00 97.81 125 LEU A O 1
ATOM 991 N N . SER A 1 126 ? -9.910 -9.233 11.635 1.00 97.44 126 SER A N 1
ATOM 992 C CA . SER A 1 126 ? -11.283 -9.756 11.701 1.00 97.44 126 SER A CA 1
ATOM 993 C C . SER A 1 126 ? -11.484 -10.690 12.903 1.00 97.44 126 SER A C 1
ATOM 995 O O . SER A 1 126 ? -12.509 -10.615 13.583 1.00 97.44 126 SER A O 1
ATOM 997 N N . LYS A 1 127 ? -10.486 -11.528 13.216 1.00 98.25 127 LYS A N 1
ATOM 998 C CA . LYS A 1 127 ? -10.492 -12.403 14.397 1.00 98.25 127 LYS A CA 1
ATOM 999 C C . LYS A 1 127 ? -10.481 -11.599 15.701 1.00 98.25 127 LYS A C 1
ATOM 1001 O O . LYS A 1 127 ? -11.324 -11.837 16.564 1.00 98.25 127 LYS A O 1
ATOM 1006 N N . LEU A 1 128 ? -9.584 -10.618 15.824 1.00 98.25 128 LEU A N 1
ATOM 1007 C CA . LEU A 1 128 ? -9.506 -9.739 16.998 1.00 98.25 128 LEU A CA 1
ATOM 1008 C C . LEU A 1 128 ? -10.775 -8.904 17.192 1.00 98.25 128 LEU A C 1
ATOM 1010 O O . LEU A 1 128 ? -11.150 -8.600 18.326 1.00 98.25 128 LEU A O 1
ATOM 1014 N N . GLN A 1 129 ? -11.445 -8.523 16.103 1.00 98.38 129 GLN A N 1
ATOM 1015 C CA . GLN A 1 129 ? -12.714 -7.806 16.161 1.00 98.38 129 GLN A CA 1
ATOM 1016 C C . GLN A 1 129 ? -13.827 -8.685 16.751 1.00 98.38 129 GLN A C 1
ATOM 1018 O O . GLN A 1 129 ? -14.546 -8.222 17.637 1.00 98.38 129 GLN A O 1
ATOM 1023 N N . ALA A 1 130 ? -13.928 -9.946 16.317 1.00 98.00 130 ALA A N 1
ATOM 1024 C CA . ALA A 1 130 ? -14.893 -10.901 16.864 1.00 98.00 130 ALA A CA 1
ATOM 1025 C C . ALA A 1 130 ? -14.623 -11.211 18.348 1.00 98.00 130 ALA A C 1
ATOM 1027 O O . ALA A 1 130 ? -15.548 -11.239 19.159 1.00 98.00 130 ALA A O 1
ATOM 1028 N N . GLU A 1 131 ? -13.354 -11.379 18.725 1.00 98.12 131 GLU A N 1
ATOM 1029 C CA . GLU A 1 131 ? -12.958 -11.595 20.121 1.00 98.12 131 GLU A CA 1
ATOM 1030 C C . GLU A 1 131 ? -13.273 -10.375 21.005 1.00 98.12 131 GLU A C 1
ATOM 1032 O O . GLU A 1 131 ? -13.818 -10.524 22.098 1.00 98.12 131 GLU A O 1
ATOM 1037 N N . ASN A 1 132 ? -13.029 -9.153 20.516 1.00 98.31 132 ASN A N 1
ATOM 1038 C CA . ASN A 1 132 ? -13.415 -7.926 21.223 1.00 98.31 132 ASN A CA 1
ATOM 1039 C C . ASN A 1 132 ? -14.926 -7.831 21.465 1.00 98.31 132 ASN A C 1
ATOM 1041 O O . ASN A 1 132 ? -15.358 -7.351 22.515 1.00 98.31 132 ASN A O 1
ATOM 1045 N N . GLU A 1 133 ? -15.734 -8.233 20.485 1.00 98.44 133 GLU A N 1
ATOM 1046 C CA . GLU A 1 133 ? -17.190 -8.231 20.614 1.00 98.44 133 GLU A CA 1
ATOM 1047 C C . GLU A 1 133 ? -17.659 -9.245 21.664 1.00 98.44 133 GLU A C 1
ATOM 1049 O O . GLU A 1 133 ? -18.475 -8.904 22.523 1.00 98.44 133 GLU A O 1
ATOM 1054 N N . LEU A 1 134 ? -17.072 -10.445 21.673 1.00 98.38 134 LEU A N 1
ATOM 1055 C CA . LEU A 1 134 ? -17.331 -11.460 22.694 1.00 98.38 134 LEU A CA 1
ATOM 1056 C C . LEU A 1 134 ? -16.986 -10.950 24.098 1.00 98.38 134 LEU A C 1
ATOM 1058 O O . LEU A 1 134 ? -17.829 -11.014 24.993 1.00 98.38 134 LEU A O 1
ATOM 1062 N N . LEU A 1 135 ? -15.795 -10.374 24.284 1.00 98.50 135 LEU A N 1
ATOM 1063 C CA . LEU A 1 135 ? -15.369 -9.837 25.581 1.00 98.50 135 LEU A CA 1
ATOM 1064 C C . LEU A 1 135 ? -16.275 -8.697 26.061 1.00 98.50 135 LEU A C 1
ATOM 1066 O O . LEU A 1 135 ? -16.573 -8.594 27.249 1.00 98.50 135 LEU A O 1
ATOM 1070 N N . ARG A 1 136 ? -16.765 -7.840 25.155 1.00 98.56 136 ARG A N 1
ATOM 1071 C CA . ARG A 1 136 ? -17.748 -6.801 25.510 1.00 98.56 136 ARG A CA 1
ATOM 1072 C C . ARG A 1 136 ? -19.060 -7.392 26.022 1.00 98.56 136 ARG A C 1
ATOM 1074 O O . ARG A 1 136 ? -19.646 -6.829 26.953 1.00 98.56 136 ARG A O 1
ATOM 1081 N N . ASN A 1 137 ? -19.513 -8.496 25.434 1.00 98.25 137 ASN A N 1
ATOM 1082 C CA . ASN A 1 137 ? -20.718 -9.191 25.879 1.00 98.25 137 ASN A CA 1
ATOM 1083 C C . ASN A 1 137 ? -20.508 -9.817 27.264 1.00 98.25 137 ASN A C 1
ATOM 1085 O O . ASN A 1 137 ? -21.316 -9.575 28.159 1.00 98.25 137 ASN A O 1
ATOM 1089 N N . GLU A 1 138 ? -19.386 -10.506 27.478 1.00 98.44 138 GLU A N 1
ATOM 1090 C CA . GLU A 1 138 ? -19.041 -11.108 28.772 1.00 98.44 138 GLU A CA 1
ATOM 1091 C C . GLU A 1 138 ? -18.907 -10.052 29.883 1.00 98.44 138 GLU A C 1
ATOM 1093 O O . GLU A 1 138 ? -19.469 -10.199 30.968 1.00 98.44 138 GLU A O 1
ATOM 1098 N N . ILE A 1 139 ? -18.256 -8.917 29.599 1.00 98.50 139 ILE A N 1
ATOM 1099 C CA . ILE A 1 139 ? -18.187 -7.778 30.531 1.00 98.50 139 ILE A CA 1
ATOM 1100 C C . ILE A 1 139 ? -19.590 -7.265 30.883 1.00 98.50 139 ILE A C 1
ATOM 1102 O O . ILE A 1 139 ? -19.844 -6.891 32.031 1.00 98.50 139 ILE A O 1
ATOM 1106 N N . SER A 1 140 ? -20.504 -7.222 29.911 1.00 98.38 140 SER A N 1
ATOM 1107 C CA . SER A 1 140 ? -21.877 -6.757 30.134 1.00 98.38 140 SER A CA 1
ATOM 1108 C C . SER A 1 140 ? -22.666 -7.718 31.026 1.00 98.38 140 SER A C 1
ATOM 1110 O O . SER A 1 140 ? -23.379 -7.265 31.924 1.00 98.38 140 SER A O 1
ATOM 1112 N N . GLU A 1 141 ? -22.496 -9.025 30.830 1.00 98.38 141 GLU A N 1
ATOM 1113 C CA . GLU A 1 141 ? -23.100 -10.070 31.661 1.00 98.38 141 GLU A CA 1
ATOM 1114 C C . GLU A 1 141 ? -22.552 -10.040 33.094 1.00 98.38 141 GLU A C 1
ATOM 1116 O O . GLU A 1 141 ? -23.321 -9.932 34.052 1.00 98.38 141 GLU A O 1
ATOM 1121 N N . LEU A 1 142 ? -21.225 -9.999 33.254 1.00 98.44 142 LEU A N 1
ATOM 1122 C CA . LEU A 1 142 ? -20.579 -9.883 34.565 1.00 98.44 142 LEU A CA 1
ATOM 1123 C C . LEU A 1 142 ? -21.032 -8.629 35.315 1.00 98.44 142 LEU A C 1
ATOM 1125 O O . LEU A 1 142 ? -21.292 -8.673 36.518 1.00 98.44 142 LEU A O 1
ATOM 1129 N N . LYS A 1 143 ? -21.182 -7.501 34.615 1.00 98.56 143 LYS A N 1
ATOM 1130 C CA . LYS A 1 143 ? -21.688 -6.261 35.214 1.00 98.56 143 LYS A CA 1
ATOM 1131 C C . LYS A 1 143 ? -23.115 -6.420 35.748 1.00 98.56 143 LYS A C 1
ATOM 1133 O O . LYS A 1 143 ? -23.425 -5.858 36.801 1.00 98.56 143 LYS A O 1
ATOM 1138 N N . ALA A 1 144 ? -23.972 -7.168 35.052 1.00 98.38 144 ALA A N 1
ATOM 1139 C CA . ALA A 1 144 ? -25.327 -7.456 35.513 1.00 98.38 144 ALA A CA 1
ATOM 1140 C C . ALA A 1 144 ? -25.321 -8.364 36.755 1.00 98.38 144 ALA A C 1
ATOM 1142 O O . ALA A 1 144 ? -26.006 -8.058 37.735 1.00 98.38 144 ALA A O 1
ATOM 1143 N N . GLU A 1 145 ? -24.497 -9.415 36.765 1.00 98.25 145 GLU A N 1
ATOM 1144 C CA . GLU A 1 145 ? -24.399 -10.332 37.910 1.00 98.25 145 GLU A CA 1
ATOM 1145 C C . GLU A 1 145 ? -23.815 -9.640 39.154 1.00 98.25 145 GLU A C 1
ATOM 1147 O O . GLU A 1 145 ? -24.304 -9.834 40.270 1.00 98.25 145 GLU A O 1
ATOM 1152 N N . VAL A 1 146 ? -22.835 -8.745 38.974 1.00 98.38 146 VAL A N 1
ATOM 1153 C CA . VAL A 1 146 ? -22.299 -7.901 40.057 1.00 98.38 146 VAL A CA 1
ATOM 1154 C C . VAL A 1 146 ? -23.383 -6.990 40.633 1.00 98.38 146 VAL A C 1
ATOM 1156 O O . VAL A 1 146 ? -23.497 -6.863 41.856 1.00 98.38 146 VAL A O 1
ATOM 1159 N N . ALA A 1 147 ? -24.204 -6.365 39.783 1.00 98.44 147 ALA A N 1
ATOM 1160 C CA . ALA A 1 147 ? -25.293 -5.505 40.241 1.00 98.44 147 ALA A CA 1
ATOM 1161 C C . ALA A 1 147 ? -26.326 -6.295 41.061 1.00 98.44 147 ALA A C 1
ATOM 1163 O O . ALA A 1 147 ? -26.720 -5.859 42.145 1.00 98.44 147 ALA A O 1
ATOM 1164 N N . LYS A 1 148 ? -26.707 -7.485 40.588 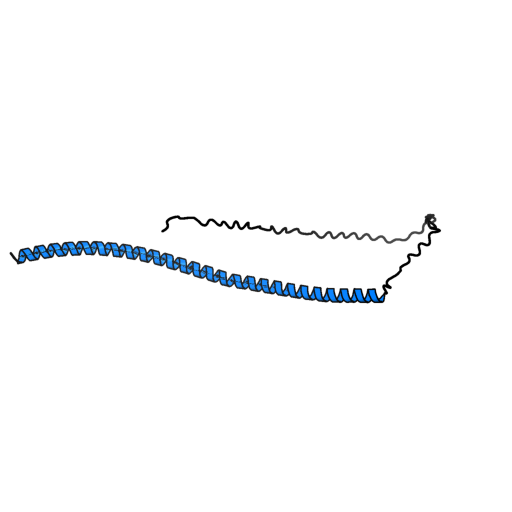1.00 98.38 148 LYS A N 1
ATOM 1165 C CA . LYS A 1 148 ? -27.611 -8.400 41.293 1.00 98.38 148 LYS A CA 1
ATOM 1166 C C . LYS A 1 148 ? -27.037 -8.846 42.641 1.00 98.38 148 LYS A C 1
ATOM 1168 O O . LYS A 1 148 ? -27.695 -8.671 43.666 1.00 98.38 148 LYS A O 1
ATOM 1173 N N . SER A 1 149 ? -25.786 -9.307 42.660 1.00 98.19 149 SER A N 1
ATOM 1174 C CA . SER A 1 149 ? -25.087 -9.722 43.886 1.00 98.19 149 SER A CA 1
ATOM 1175 C C . SER A 1 149 ? -25.006 -8.587 44.909 1.00 98.19 149 SER A C 1
ATOM 1177 O O . SER A 1 149 ? -25.213 -8.795 46.102 1.00 98.19 149 SER A O 1
ATOM 1179 N N . THR A 1 150 ? -24.770 -7.355 44.451 1.00 98.38 150 THR A N 1
ATOM 1180 C CA . THR A 1 150 ? -24.744 -6.167 45.319 1.00 98.38 150 THR A CA 1
ATOM 1181 C C . THR A 1 150 ? -26.099 -5.933 46.001 1.00 98.38 150 THR A C 1
ATOM 1183 O O . THR A 1 150 ? -26.154 -5.623 47.195 1.00 98.38 150 THR A O 1
ATOM 1186 N N . VAL A 1 151 ? -27.208 -6.116 45.274 1.00 98.19 151 VAL A N 1
ATOM 1187 C CA . VAL A 1 151 ? -28.569 -5.990 45.823 1.00 98.19 151 VAL A CA 1
ATOM 1188 C C . VAL A 1 151 ? -28.862 -7.091 46.843 1.00 98.19 151 VAL A C 1
ATOM 1190 O O . VAL A 1 151 ? -29.354 -6.792 47.938 1.00 98.19 151 VAL A O 1
ATOM 1193 N N . GLU A 1 152 ? -28.532 -8.342 46.526 1.00 98.06 152 GLU A N 1
ATOM 1194 C CA . GLU A 1 152 ? -28.709 -9.483 47.432 1.00 98.06 152 GLU A CA 1
ATOM 1195 C C . GLU A 1 152 ? -27.918 -9.292 48.729 1.00 98.06 152 GLU A C 1
ATOM 1197 O O . GLU A 1 152 ? -28.477 -9.412 49.821 1.00 98.06 152 GLU A O 1
ATOM 1202 N N . LEU A 1 153 ? -26.654 -8.873 48.623 1.00 97.81 153 LEU A N 1
ATOM 1203 C CA . LEU A 1 153 ? -25.790 -8.619 49.773 1.00 97.81 153 LEU A CA 1
ATOM 1204 C C . LEU A 1 153 ? -26.344 -7.495 50.659 1.00 97.81 153 LEU A C 1
ATOM 1206 O O . LEU A 1 153 ? -26.365 -7.622 51.883 1.00 97.81 153 LEU A O 1
ATOM 1210 N N . SER A 1 154 ? -26.875 -6.422 50.059 1.00 97.38 154 SER A N 1
ATOM 1211 C CA . SER A 1 154 ? -27.539 -5.347 50.810 1.00 97.38 154 SER A CA 1
ATOM 1212 C C . SER A 1 154 ? -28.801 -5.824 51.545 1.00 97.38 154 SER A C 1
ATOM 1214 O O . SER A 1 154 ? -29.086 -5.364 52.654 1.00 97.38 154 SER A O 1
ATOM 1216 N N . SER A 1 155 ? -29.541 -6.765 50.953 1.00 97.88 155 SER A N 1
ATOM 1217 C CA . SER A 1 155 ? -30.756 -7.346 51.534 1.00 97.88 155 SER A CA 1
ATOM 1218 C C . SER A 1 155 ? -30.416 -8.278 52.693 1.00 97.88 155 SER A C 1
ATOM 1220 O O . SER A 1 155 ? -31.012 -8.172 53.765 1.00 97.88 155 SER A O 1
ATOM 1222 N N . TRP A 1 156 ? -29.398 -9.123 52.516 1.00 98.19 156 TRP A N 1
ATOM 1223 C CA . TRP A 1 156 ? -28.880 -9.997 53.564 1.00 98.19 156 TRP A CA 1
ATOM 1224 C C . TRP A 1 156 ? -28.353 -9.197 54.759 1.00 98.19 156 TRP A C 1
ATOM 1226 O O . TRP A 1 156 ? -28.687 -9.503 55.900 1.00 98.19 156 TRP A O 1
ATOM 1236 N N . ASN A 1 157 ? -27.615 -8.111 54.509 1.00 97.62 157 ASN A N 1
ATOM 1237 C CA . ASN A 1 157 ? -27.073 -7.264 55.571 1.00 97.62 157 ASN A CA 1
ATOM 1238 C C . ASN A 1 157 ? -28.190 -6.596 56.403 1.00 97.62 157 ASN A C 1
ATOM 1240 O O . ASN A 1 157 ? -28.114 -6.540 57.630 1.00 97.62 157 ASN A O 1
ATOM 1244 N N . LYS A 1 158 ? -29.283 -6.160 55.755 1.00 97.25 158 LYS A N 1
ATOM 1245 C CA . LYS A 1 158 ? -30.484 -5.657 56.450 1.00 97.25 158 LYS A CA 1
ATOM 1246 C C . LYS A 1 158 ? -31.157 -6.740 57.298 1.00 97.25 158 LYS A C 1
ATOM 1248 O O . LYS A 1 158 ? -31.502 -6.466 58.445 1.00 97.25 158 LYS A O 1
ATOM 1253 N N . ALA A 1 159 ? -31.329 -7.946 56.749 1.00 96.88 159 ALA A N 1
ATOM 1254 C CA . ALA A 1 159 ? -31.938 -9.073 57.456 1.00 96.88 159 ALA A CA 1
ATOM 1255 C C . ALA A 1 159 ? -31.110 -9.499 58.682 1.00 96.88 159 ALA A C 1
ATOM 1257 O O . ALA A 1 159 ? -31.655 -9.755 59.758 1.00 96.88 159 ALA A O 1
ATOM 1258 N N . ASN A 1 160 ? -29.785 -9.506 58.546 1.00 96.94 160 ASN A N 1
ATOM 1259 C CA . ASN A 1 160 ? -28.871 -9.823 59.636 1.00 96.94 160 ASN A CA 1
ATOM 1260 C C . ASN A 1 160 ? -28.968 -8.783 60.766 1.00 96.94 160 ASN A C 1
ATOM 1262 O O . ASN A 1 160 ? -29.160 -9.141 61.925 1.00 96.94 160 ASN A O 1
ATOM 1266 N N . LEU A 1 161 ? -28.994 -7.487 60.426 1.00 96.06 161 LEU A N 1
ATOM 1267 C CA . LEU A 1 161 ? -29.200 -6.421 61.411 1.00 96.06 161 LEU A CA 1
ATOM 1268 C C . LEU A 1 161 ? -30.545 -6.551 62.149 1.00 96.06 161 LEU A C 1
ATOM 1270 O O . LEU A 1 161 ? -30.622 -6.273 63.345 1.00 96.06 161 LEU A O 1
ATOM 1274 N N . THR A 1 162 ? -31.619 -6.959 61.462 1.00 95.69 162 THR A N 1
ATOM 1275 C CA . THR A 1 162 ? -32.911 -7.214 62.124 1.00 95.69 162 THR A CA 1
ATOM 1276 C C . THR A 1 162 ? -32.872 -8.422 63.056 1.00 95.69 162 THR A C 1
ATOM 1278 O O . THR A 1 162 ? -33.452 -8.352 64.136 1.00 95.69 162 THR A O 1
ATOM 1281 N N . LEU A 1 163 ? -32.170 -9.496 62.683 1.00 95.50 163 LEU A N 1
ATOM 1282 C CA . LEU A 1 163 ? -31.996 -10.670 63.543 1.00 95.50 163 LEU A CA 1
ATOM 1283 C C . LEU A 1 163 ? -31.173 -10.339 64.789 1.00 95.50 163 LEU A C 1
ATOM 1285 O O . LEU A 1 163 ? -31.564 -10.723 65.886 1.00 95.50 163 LEU A O 1
ATOM 1289 N N . GLN A 1 164 ? -30.089 -9.573 64.644 1.00 95.38 164 GLN A N 1
ATOM 1290 C CA . GLN A 1 164 ? -29.274 -9.136 65.777 1.00 95.38 164 GLN A CA 1
ATOM 1291 C C . GLN A 1 164 ? -30.113 -8.381 66.819 1.00 95.38 164 GLN A C 1
ATOM 1293 O O . GLN A 1 164 ? -30.058 -8.703 68.002 1.00 95.38 164 GLN A O 1
ATOM 1298 N N . LYS A 1 165 ? -30.967 -7.450 66.374 1.00 95.06 165 LYS A N 1
ATOM 1299 C CA . LYS A 1 165 ? -31.873 -6.700 67.263 1.00 95.06 165 LYS A CA 1
ATOM 1300 C C . LYS A 1 165 ? -32.870 -7.589 68.014 1.00 95.06 165 LYS A C 1
ATOM 1302 O O . LYS A 1 165 ? -33.235 -7.258 69.136 1.00 95.06 165 LYS A O 1
ATOM 1307 N N . LEU A 1 166 ? -33.326 -8.682 67.396 1.00 94.88 166 LEU A N 1
ATOM 1308 C CA . LEU A 1 166 ? -34.230 -9.647 68.033 1.00 94.88 166 LEU A CA 1
ATOM 1309 C C . LEU A 1 166 ? -33.516 -10.502 69.085 1.00 94.88 166 LEU A C 1
ATOM 1311 O O . LEU A 1 166 ? -34.127 -10.830 70.090 1.00 94.88 166 LEU A O 1
ATOM 1315 N N . CYS A 1 167 ? -32.249 -10.857 68.863 1.00 90.31 167 CYS A N 1
ATOM 1316 C CA . CYS A 1 167 ? -31.454 -11.629 69.824 1.00 90.31 167 CYS A CA 1
ATOM 1317 C C . CYS A 1 167 ? -30.969 -10.798 71.023 1.00 90.31 167 CYS A C 1
ATOM 1319 O O . CYS A 1 167 ? -30.658 -11.364 72.066 1.00 90.31 167 CYS A O 1
ATOM 1321 N N . GLU A 1 168 ? -30.856 -9.479 70.862 1.00 88.19 168 GLU A N 1
ATOM 1322 C CA . GLU A 1 168 ? -30.460 -8.539 71.921 1.00 88.19 168 GLU A CA 1
ATOM 1323 C C . GLU A 1 168 ? -31.652 -8.012 72.753 1.00 88.19 168 GLU A C 1
ATOM 1325 O O . GLU A 1 168 ? -31.428 -7.282 73.720 1.00 88.19 168 GLU A O 1
ATOM 1330 N N . SER A 1 169 ? -32.896 -8.362 72.387 1.00 63.97 169 SER A N 1
ATOM 1331 C CA . SER A 1 169 ? -34.126 -8.060 73.151 1.00 63.97 169 SER A CA 1
ATOM 1332 C C . SER A 1 169 ? -34.491 -9.188 74.111 1.00 63.97 169 SER A C 1
ATOM 1334 O O . SER A 1 169 ? -34.984 -8.864 75.214 1.00 63.97 169 SER A O 1
#

Organism: NCBI:txid472368

Sequence (169 aa):
MKTNNNKRFSRKHDRKVLVAEESTKSWADSDSDTSSSSSSSSDSEQEEVHCFMADQTDEDEVFDFSNVEFTRDDLVIALNDMVKEYRKLSHSFEEAKAENMSLKSSSAESSSDELEDADILKTELSKLQAENELLRNEISELKAEVAKSTVELSSWNKANLTLQKLCES